Protein AF-A0A8X6IUJ4-F1 (afdb_monomer_lite)

Radius of gyration: 16.13 Å; chains: 1; bounding box: 36×16×49 Å

pLDDT: mean 70.19, std 6.84, range [50.72, 82.38]

Sequence (95 aa):
MEMMDSVPDKAMEAYDSVKDAARGSIDKTMEMMDQTIDKTIVMLDDAMEKIDSVKDHMDGVVPGMSDMIQNAKDKTKDMMDNIQTLIRQKRSELW

Secondary structure (DSSP, 8-state):
-HHHHHHHHHHHHHHHHHHHHHHH-HHHHHHHHHHHHHHHHHHHHHHHHHHHHHHTT-TTTSHHHHHHHHHHHHHHHHHHHHHHHHHHHHHHHT-

Structure (mmCIF, N/CA/C/O backbone):
data_AF-A0A8X6IUJ4-F1
#
_entry.id   AF-A0A8X6IUJ4-F1
#
loop_
_atom_site.group_PDB
_atom_site.id
_atom_site.type_symbol
_atom_site.label_atom_id
_atom_site.label_alt_id
_atom_site.label_comp_id
_atom_site.label_asym_id
_atom_site.label_entity_id
_atom_site.label_seq_id
_atom_site.pdbx_PDB_ins_code
_atom_site.Cartn_x
_atom_site.Cartn_y
_atom_site.Cartn_z
_atom_site.occupancy
_atom_site.B_iso_or_equiv
_atom_site.auth_seq_id
_atom_site.auth_comp_id
_atom_site.auth_asym_id
_atom_site.auth_atom_id
_atom_site.pdbx_PDB_model_num
ATOM 1 N N . MET A 1 1 ? -5.417 -7.349 19.642 1.00 50.72 1 MET A N 1
ATOM 2 C CA . MET A 1 1 ? -4.565 -6.242 19.155 1.00 50.72 1 MET A CA 1
ATOM 3 C C . MET A 1 1 ? -3.438 -6.696 18.223 1.00 50.72 1 MET A C 1
ATOM 5 O O . MET A 1 1 ? -2.891 -5.834 17.565 1.00 50.72 1 MET A O 1
ATOM 9 N N . GLU A 1 2 ? -3.128 -7.993 18.066 1.00 54.31 2 GLU A N 1
ATOM 10 C CA . GLU A 1 2 ? -2.012 -8.438 17.194 1.00 54.31 2 GLU A CA 1
ATOM 11 C C . GLU A 1 2 ? -2.155 -8.104 15.699 1.00 54.31 2 GLU A C 1
ATOM 13 O O . GLU A 1 2 ? -1.151 -7.886 15.031 1.00 54.31 2 GLU A O 1
ATOM 18 N N . MET A 1 3 ? -3.376 -8.039 15.150 1.00 51.53 3 MET A N 1
ATOM 19 C CA . MET A 1 3 ? -3.543 -7.757 13.715 1.00 51.53 3 MET A CA 1
ATOM 20 C C . MET A 1 3 ? -2.993 -6.382 13.328 1.00 51.53 3 MET A C 1
ATOM 22 O O . MET A 1 3 ? -2.347 -6.274 12.294 1.00 51.53 3 MET A O 1
ATOM 26 N N . MET A 1 4 ? -3.193 -5.359 14.161 1.00 55.00 4 MET A N 1
ATOM 27 C CA . MET A 1 4 ? -2.819 -3.983 13.829 1.00 55.00 4 MET A CA 1
ATOM 28 C C . MET A 1 4 ? -1.316 -3.726 13.824 1.00 55.00 4 MET A C 1
ATOM 30 O O . MET A 1 4 ? -0.845 -3.013 12.944 1.00 55.00 4 MET A O 1
ATOM 34 N N . ASP A 1 5 ? -0.567 -4.337 14.743 1.00 58.06 5 ASP A N 1
ATOM 35 C CA . ASP A 1 5 ? 0.897 -4.223 14.747 1.00 58.06 5 ASP A CA 1
ATOM 36 C C . ASP A 1 5 ? 1.528 -4.935 13.544 1.00 58.06 5 ASP A C 1
ATOM 38 O O . ASP A 1 5 ? 2.578 -4.527 13.065 1.00 58.06 5 ASP A O 1
ATOM 42 N N . SER A 1 6 ? 0.864 -5.959 12.998 1.00 64.12 6 SER A N 1
ATOM 43 C CA . SER A 1 6 ? 1.403 -6.740 11.877 1.00 64.12 6 SER A CA 1
ATOM 44 C C . SER A 1 6 ? 1.170 -6.127 10.487 1.00 64.12 6 SER A C 1
ATOM 46 O O . SER A 1 6 ? 1.791 -6.564 9.516 1.00 64.12 6 SER A O 1
ATOM 48 N N . VAL A 1 7 ? 0.273 -5.140 10.357 1.00 63.25 7 VAL A N 1
ATOM 49 C CA . VAL A 1 7 ? -0.031 -4.506 9.058 1.00 63.25 7 VAL A CA 1
ATOM 50 C C . VAL A 1 7 ? 1.150 -3.673 8.534 1.00 63.25 7 VAL A C 1
ATOM 52 O O . VAL A 1 7 ? 1.521 -3.865 7.373 1.00 63.25 7 VAL A O 1
ATOM 55 N N . PRO A 1 8 ? 1.783 -2.792 9.339 1.00 63.38 8 PRO A N 1
ATOM 56 C CA . PRO A 1 8 ? 2.963 -2.044 8.909 1.00 63.38 8 PRO A CA 1
ATOM 57 C C . PRO A 1 8 ? 4.119 -2.946 8.466 1.00 63.38 8 PRO A C 1
ATOM 59 O O . PRO A 1 8 ? 4.752 -2.659 7.451 1.00 63.38 8 PRO A O 1
ATOM 62 N N . ASP A 1 9 ? 4.360 -4.042 9.188 1.00 68.44 9 ASP A N 1
ATOM 63 C CA . ASP A 1 9 ? 5.464 -4.964 8.901 1.00 68.44 9 ASP A CA 1
ATOM 64 C C . ASP A 1 9 ? 5.265 -5.685 7.564 1.00 68.44 9 ASP A C 1
ATOM 66 O O . ASP A 1 9 ? 6.164 -5.707 6.724 1.00 68.44 9 ASP A O 1
ATOM 70 N N . LYS A 1 10 ? 4.053 -6.189 7.298 1.00 66.12 10 LYS A N 1
ATOM 71 C CA . LYS A 1 10 ? 3.741 -6.849 6.018 1.00 66.12 10 LYS A CA 1
ATOM 72 C C . LYS A 1 10 ? 3.811 -5.895 4.830 1.00 66.12 10 LYS A C 1
ATOM 74 O O . LYS A 1 10 ? 4.264 -6.293 3.757 1.00 66.12 10 LYS A O 1
ATOM 79 N N . ALA A 1 11 ? 3.394 -4.643 5.016 1.00 64.12 11 ALA A N 1
ATOM 80 C CA . ALA A 1 11 ? 3.537 -3.617 3.989 1.00 64.12 11 ALA A CA 1
ATOM 81 C C . ALA A 1 11 ? 5.022 -3.324 3.692 1.00 64.12 11 ALA A C 1
ATOM 83 O O . ALA A 1 11 ? 5.393 -3.175 2.526 1.00 64.12 11 ALA A O 1
ATOM 84 N N . MET A 1 12 ? 5.884 -3.298 4.718 1.00 66.88 12 MET A N 1
ATOM 85 C CA . MET A 1 12 ? 7.332 -3.098 4.556 1.00 66.88 12 MET A CA 1
ATOM 86 C C . MET A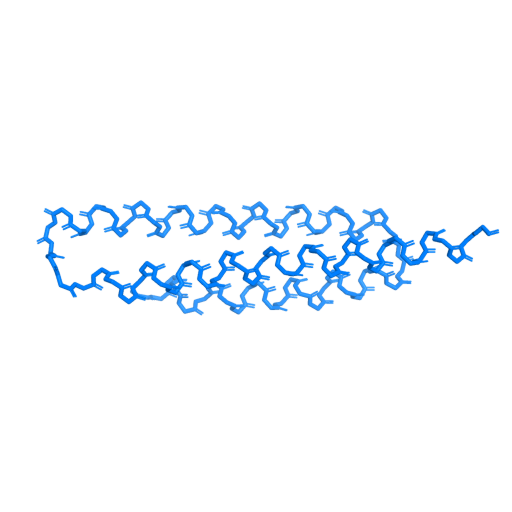 1 12 ? 8.069 -4.296 3.946 1.00 66.88 12 MET A C 1
ATOM 88 O O . MET A 1 12 ? 9.010 -4.086 3.188 1.00 66.88 12 MET A O 1
ATOM 92 N N . GLU A 1 13 ? 7.672 -5.535 4.230 1.00 72.81 13 GLU A N 1
ATOM 93 C CA . GLU A 1 13 ? 8.272 -6.714 3.580 1.00 72.81 13 GLU A CA 1
ATOM 94 C C . GLU A 1 13 ? 7.924 -6.773 2.086 1.00 72.81 13 GLU A C 1
ATOM 96 O O . GLU A 1 13 ? 8.749 -7.118 1.229 1.00 72.81 13 GLU A O 1
ATOM 101 N N . ALA A 1 14 ? 6.687 -6.405 1.761 1.00 66.00 14 ALA A N 1
ATOM 102 C CA . ALA A 1 14 ? 6.210 -6.389 0.393 1.00 66.00 14 ALA A CA 1
ATOM 103 C C . ALA A 1 14 ? 6.827 -5.235 -0.418 1.00 66.00 14 ALA A C 1
ATOM 105 O O . ALA A 1 14 ? 7.334 -5.469 -1.514 1.00 66.00 14 ALA A O 1
ATOM 106 N N . TYR A 1 15 ? 6.881 -4.034 0.170 1.00 68.12 15 TYR A N 1
ATOM 107 C CA . TYR A 1 15 ? 8.074 -3.183 0.195 1.00 68.12 15 TYR A CA 1
ATOM 108 C C . TYR A 1 15 ? 9.274 -3.544 -0.681 1.00 68.12 15 TYR A C 1
ATOM 110 O O . TYR A 1 15 ? 9.377 -3.293 -1.890 1.00 68.12 15 TYR A O 1
ATOM 118 N N . ASP A 1 16 ? 10.213 -4.150 0.036 1.00 73.19 16 ASP A N 1
ATOM 119 C CA . ASP A 1 16 ? 11.506 -4.585 -0.441 1.00 73.19 16 ASP A CA 1
ATOM 120 C C . ASP A 1 16 ? 11.377 -5.638 -1.544 1.00 73.19 16 ASP A C 1
ATOM 122 O O . ASP A 1 16 ? 12.111 -5.571 -2.533 1.00 73.19 16 ASP A O 1
ATOM 126 N N . SER A 1 17 ? 10.388 -6.536 -1.452 1.00 71.19 17 SER A N 1
ATOM 127 C CA . SER A 1 17 ? 10.142 -7.545 -2.492 1.00 71.19 17 SER A CA 1
ATOM 128 C C . SER A 1 17 ? 9.811 -6.915 -3.848 1.00 71.19 17 SER A C 1
ATOM 130 O O . SER A 1 17 ? 10.377 -7.302 -4.875 1.00 71.19 17 SER A O 1
ATOM 132 N N . VAL A 1 18 ? 8.935 -5.906 -3.879 1.00 67.88 18 VAL A N 1
ATOM 133 C CA . VAL A 1 18 ? 8.563 -5.224 -5.127 1.00 67.88 18 VAL A CA 1
ATOM 134 C C . VAL A 1 18 ? 9.713 -4.356 -5.645 1.00 67.88 18 VAL A C 1
ATOM 136 O O . VAL A 1 18 ? 9.961 -4.306 -6.855 1.00 67.88 18 VAL A O 1
ATOM 139 N N . LYS A 1 19 ? 10.471 -3.716 -4.751 1.00 69.19 19 LYS A N 1
ATOM 140 C CA . LYS A 1 19 ? 11.663 -2.941 -5.120 1.00 69.19 19 LYS A CA 1
ATOM 141 C C . LYS A 1 19 ? 12.738 -3.806 -5.784 1.00 69.19 19 LYS A C 1
ATOM 143 O O . LYS A 1 19 ? 13.315 -3.392 -6.794 1.00 69.19 19 LYS A O 1
ATOM 148 N N . ASP A 1 20 ? 12.991 -5.004 -5.268 1.00 73.38 20 ASP A N 1
ATOM 149 C CA . ASP A 1 20 ? 13.928 -5.939 -5.895 1.00 73.38 20 ASP A CA 1
ATOM 150 C C . ASP A 1 20 ? 13.390 -6.486 -7.221 1.00 73.38 20 ASP A C 1
ATOM 152 O O . ASP A 1 20 ? 14.140 -6.605 -8.195 1.00 73.38 20 ASP A O 1
ATOM 156 N N . ALA A 1 21 ? 12.079 -6.696 -7.329 1.00 68.75 21 ALA A N 1
ATOM 157 C CA . ALA A 1 21 ? 11.442 -7.062 -8.590 1.00 68.75 21 ALA A CA 1
ATOM 158 C C . ALA A 1 21 ? 11.593 -5.991 -9.677 1.00 68.75 21 ALA A C 1
ATOM 160 O O . ALA A 1 21 ? 11.874 -6.327 -10.830 1.00 68.75 21 ALA A O 1
ATOM 161 N N . ALA A 1 22 ? 11.472 -4.708 -9.306 1.00 65.94 22 ALA A N 1
ATOM 162 C CA . ALA A 1 22 ? 11.630 -3.558 -10.209 1.00 65.94 22 ALA A CA 1
ATOM 163 C C . ALA A 1 22 ? 13.014 -3.499 -10.861 1.00 65.94 22 ALA A C 1
ATOM 165 O O . ALA A 1 22 ? 13.184 -2.949 -11.955 1.00 65.94 22 ALA A O 1
ATOM 166 N N . ARG A 1 23 ? 14.022 -4.114 -10.235 1.00 67.88 23 ARG A N 1
ATOM 167 C CA . ARG A 1 23 ? 15.350 -4.254 -10.838 1.00 67.88 23 ARG A CA 1
ATOM 168 C C . ARG A 1 23 ? 15.364 -5.282 -11.969 1.00 67.88 23 ARG A C 1
ATOM 170 O O . ARG A 1 23 ? 16.079 -5.050 -12.943 1.00 67.88 23 ARG A O 1
ATOM 177 N N . GLY A 1 24 ? 14.571 -6.349 -11.870 1.00 69.50 24 GLY A N 1
ATOM 178 C CA . GLY A 1 24 ? 14.568 -7.476 -12.807 1.00 69.50 24 GLY A CA 1
ATOM 179 C C . GLY A 1 24 ? 13.543 -7.389 -13.944 1.00 69.50 24 GLY A C 1
ATOM 180 O O . GLY A 1 24 ? 13.910 -7.590 -15.098 1.00 69.50 24 GLY A O 1
ATOM 181 N N . SER A 1 25 ? 12.266 -7.121 -13.650 1.00 75.62 25 SER A N 1
ATOM 182 C CA . SER A 1 25 ? 11.187 -7.129 -14.653 1.00 75.62 25 SER A CA 1
ATOM 183 C C . SER A 1 25 ? 10.002 -6.276 -14.205 1.00 75.62 25 SER A C 1
ATOM 185 O O . SER A 1 25 ? 9.413 -6.543 -13.162 1.00 75.62 25 SER A O 1
ATOM 187 N N . ILE A 1 26 ? 9.631 -5.291 -15.032 1.00 73.75 26 ILE A N 1
ATOM 188 C CA . ILE A 1 26 ? 8.501 -4.380 -14.785 1.00 73.75 26 ILE A CA 1
ATOM 189 C C . ILE A 1 26 ? 7.185 -5.153 -14.604 1.00 73.75 26 ILE A C 1
ATOM 191 O O . ILE A 1 26 ? 6.420 -4.833 -13.699 1.00 73.75 26 ILE A O 1
ATOM 195 N N . ASP A 1 27 ? 6.939 -6.187 -15.412 1.00 74.81 27 ASP A N 1
ATOM 196 C CA . ASP A 1 27 ? 5.683 -6.946 -15.356 1.00 74.81 27 ASP A CA 1
ATOM 197 C C . ASP A 1 27 ? 5.539 -7.697 -14.023 1.00 74.81 27 ASP A C 1
ATOM 199 O O . ASP A 1 27 ? 4.493 -7.632 -13.380 1.00 74.81 27 ASP A O 1
ATOM 203 N N . LYS A 1 28 ? 6.624 -8.318 -13.535 1.00 74.38 28 LYS A N 1
ATOM 204 C CA . LYS A 1 28 ? 6.647 -8.950 -12.202 1.00 74.38 28 LYS A CA 1
ATOM 205 C C . LYS A 1 28 ? 6.476 -7.944 -11.068 1.00 74.38 28 LYS A C 1
ATOM 207 O O . LYS A 1 28 ? 5.893 -8.280 -10.041 1.00 74.38 28 LYS A O 1
ATOM 212 N N . THR A 1 29 ? 7.005 -6.733 -11.227 1.00 73.12 29 THR A N 1
ATOM 213 C CA . THR A 1 29 ? 6.818 -5.649 -10.256 1.00 73.12 29 THR A CA 1
ATOM 214 C C . THR A 1 29 ? 5.354 -5.269 -10.138 1.00 73.12 29 THR A C 1
ATOM 216 O O . THR A 1 29 ? 4.863 -5.170 -9.019 1.00 73.12 29 THR A O 1
ATOM 219 N N . MET A 1 30 ? 4.662 -5.093 -11.268 1.00 72.38 30 MET A N 1
ATOM 220 C CA . MET A 1 30 ? 3.236 -4.756 -11.279 1.00 72.38 30 MET A CA 1
ATOM 221 C C . MET A 1 30 ? 2.389 -5.871 -10.660 1.00 72.38 30 MET A C 1
ATOM 223 O O . MET A 1 30 ? 1.534 -5.598 -9.827 1.00 72.38 30 MET A O 1
ATOM 227 N N . GLU A 1 31 ? 2.680 -7.130 -10.986 1.00 78.38 31 GLU A N 1
ATOM 228 C CA . GLU A 1 31 ? 1.923 -8.269 -10.458 1.00 78.38 31 GLU A CA 1
ATOM 229 C C . GLU A 1 31 ? 2.089 -8.435 -8.935 1.00 78.38 31 GLU A C 1
ATOM 231 O O . GLU A 1 31 ? 1.109 -8.612 -8.211 1.00 78.38 31 GLU A O 1
ATOM 236 N N . MET A 1 32 ? 3.318 -8.331 -8.413 1.00 72.19 32 MET A N 1
ATOM 237 C CA . MET A 1 32 ? 3.549 -8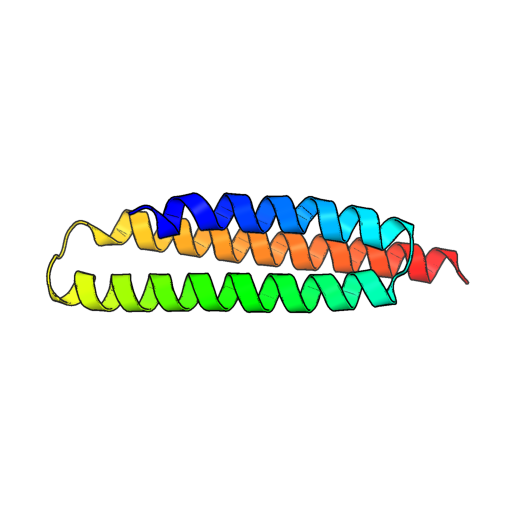.415 -6.962 1.00 72.19 32 MET A CA 1
ATOM 238 C C . MET A 1 32 ? 3.001 -7.206 -6.208 1.00 72.19 32 MET A C 1
ATOM 240 O O . MET A 1 32 ? 2.581 -7.331 -5.057 1.00 72.19 32 MET A O 1
ATOM 244 N N . MET A 1 33 ? 2.998 -6.046 -6.853 1.00 72.38 33 MET A N 1
ATOM 245 C CA . MET A 1 33 ? 2.409 -4.833 -6.318 1.00 72.38 33 MET A CA 1
ATOM 246 C C . MET A 1 33 ? 0.894 -4.964 -6.149 1.00 72.38 33 MET A C 1
ATOM 248 O O . MET A 1 33 ? 0.408 -4.745 -5.041 1.00 72.38 33 MET A O 1
ATOM 252 N N . ASP A 1 34 ? 0.173 -5.385 -7.190 1.00 74.31 34 ASP A N 1
ATOM 253 C CA . ASP A 1 34 ? -1.279 -5.590 -7.113 1.00 74.31 34 ASP A CA 1
ATOM 254 C C . ASP A 1 34 ? -1.626 -6.603 -6.011 1.00 74.31 34 ASP A C 1
ATOM 256 O O . ASP A 1 34 ? -2.450 -6.326 -5.141 1.00 74.31 34 ASP A O 1
ATOM 260 N N . GLN A 1 35 ? -0.899 -7.725 -5.939 1.00 75.31 35 GLN A N 1
ATOM 261 C CA . GLN A 1 35 ? -1.104 -8.727 -4.884 1.00 75.31 35 GLN A CA 1
ATOM 262 C C . GLN A 1 35 ? -0.840 -8.196 -3.468 1.00 75.31 35 GLN A C 1
ATOM 264 O O . GLN A 1 35 ? -1.480 -8.632 -2.506 1.00 75.31 35 GLN A O 1
ATOM 269 N N . THR A 1 36 ? 0.136 -7.305 -3.318 1.00 72.06 36 THR A N 1
ATOM 270 C CA . THR A 1 36 ? 0.483 -6.691 -2.030 1.00 72.06 36 THR A CA 1
ATOM 271 C C . THR A 1 36 ? -0.600 -5.728 -1.580 1.00 72.06 36 THR A C 1
ATOM 273 O O . THR A 1 36 ? -1.010 -5.748 -0.416 1.00 72.06 36 THR A O 1
ATOM 276 N N . ILE A 1 37 ? -1.057 -4.891 -2.506 1.00 72.44 37 ILE A N 1
ATOM 277 C CA . ILE A 1 37 ? -2.070 -3.876 -2.248 1.00 72.44 37 ILE A CA 1
ATOM 278 C C . ILE A 1 37 ? -3.385 -4.547 -1.898 1.00 72.44 37 ILE A C 1
ATOM 280 O O . ILE A 1 37 ? -3.947 -4.218 -0.858 1.00 72.44 37 ILE A O 1
ATOM 284 N N . ASP A 1 38 ? -3.810 -5.546 -2.671 1.00 75.56 38 ASP A N 1
ATOM 285 C CA . ASP A 1 38 ? -5.043 -6.282 -2.393 1.00 75.56 38 ASP A CA 1
ATOM 2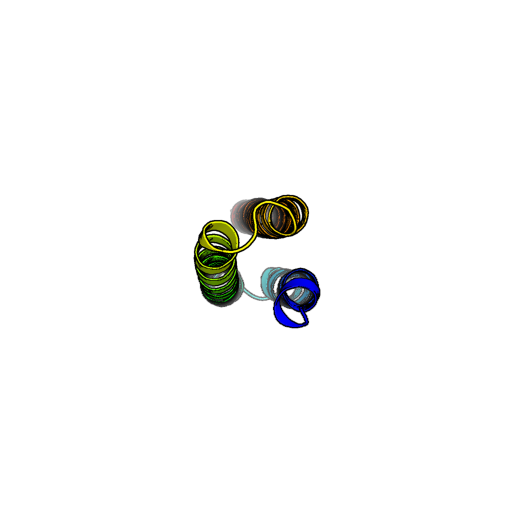86 C C . ASP A 1 38 ? -5.018 -6.903 -0.993 1.00 75.56 38 ASP A C 1
ATOM 288 O O . ASP A 1 38 ? -5.948 -6.721 -0.210 1.00 75.56 38 ASP A O 1
ATOM 292 N N . LYS A 1 39 ? -3.921 -7.573 -0.615 1.00 73.19 39 LYS A N 1
ATOM 293 C CA . LYS A 1 39 ? -3.796 -8.170 0.726 1.00 73.19 39 LYS A CA 1
ATOM 294 C C . LYS A 1 39 ? -3.804 -7.126 1.838 1.00 73.19 39 LYS A C 1
ATOM 296 O O . LYS A 1 39 ? -4.393 -7.367 2.891 1.00 73.19 39 LYS A O 1
ATOM 301 N N . THR A 1 40 ? -3.139 -5.996 1.622 1.00 70.75 40 THR A N 1
ATOM 302 C CA . THR A 1 40 ? -3.030 -4.939 2.633 1.00 70.75 40 THR A CA 1
ATOM 303 C C . THR A 1 40 ? -4.356 -4.206 2.802 1.00 70.75 40 THR A C 1
ATOM 305 O O . THR A 1 40 ? -4.782 -3.991 3.932 1.00 70.75 40 THR A O 1
ATOM 308 N N . ILE A 1 41 ? -5.051 -3.895 1.702 1.00 72.00 41 ILE A N 1
ATOM 309 C CA . ILE A 1 41 ? -6.387 -3.288 1.723 1.00 72.00 41 ILE A CA 1
ATOM 310 C C . ILE A 1 41 ? -7.380 -4.216 2.418 1.00 72.00 41 ILE A C 1
ATOM 312 O O . ILE A 1 41 ? -8.061 -3.765 3.329 1.00 72.00 41 ILE A O 1
ATOM 316 N N . VAL A 1 42 ? -7.399 -5.509 2.080 1.00 77.25 42 VAL A N 1
ATOM 317 C CA . VAL A 1 42 ? -8.293 -6.476 2.740 1.00 77.25 42 VAL A CA 1
ATOM 318 C C . VAL A 1 42 ? -8.032 -6.539 4.247 1.00 77.25 42 VAL A C 1
ATOM 320 O O . VAL A 1 42 ? -8.975 -6.523 5.030 1.00 77.25 42 VAL A O 1
ATOM 323 N N . MET A 1 43 ? -6.767 -6.553 4.684 1.00 70.69 43 MET A N 1
ATOM 324 C CA . MET A 1 43 ? -6.444 -6.532 6.119 1.00 70.69 43 MET A CA 1
ATOM 325 C C . MET A 1 43 ? -6.857 -5.226 6.809 1.00 70.69 43 MET A C 1
ATOM 327 O O . MET A 1 43 ? -7.255 -5.258 7.973 1.00 70.69 43 MET A O 1
ATOM 331 N N . LEU A 1 44 ? -6.740 -4.088 6.120 1.00 72.94 44 LEU A N 1
ATOM 332 C CA . LEU A 1 44 ? -7.162 -2.787 6.640 1.00 72.94 44 LEU A CA 1
ATOM 333 C C . LEU A 1 44 ? -8.685 -2.692 6.745 1.00 72.94 44 LEU A C 1
ATOM 335 O O . LEU A 1 44 ? -9.176 -2.218 7.766 1.00 72.94 44 LEU A O 1
ATOM 339 N N . ASP A 1 45 ? -9.416 -3.173 5.742 1.00 76.25 45 ASP A N 1
ATOM 340 C CA . ASP A 1 45 ? -10.880 -3.189 5.734 1.00 76.25 45 ASP A CA 1
ATOM 341 C C . ASP A 1 45 ? -11.423 -4.106 6.844 1.00 76.25 45 ASP A C 1
ATOM 343 O O . ASP A 1 45 ? -12.252 -3.666 7.641 1.00 76.25 45 ASP A O 1
ATOM 347 N N . ASP A 1 46 ? -10.861 -5.311 7.007 1.00 76.12 46 ASP A N 1
ATOM 348 C CA . ASP A 1 46 ? -11.178 -6.217 8.126 1.00 76.12 46 ASP A CA 1
ATOM 349 C C . ASP A 1 46 ? -10.909 -5.566 9.496 1.00 76.12 46 ASP A C 1
ATOM 351 O O . ASP A 1 46 ? -11.628 -5.790 10.478 1.00 76.12 46 ASP A O 1
ATOM 355 N N . ALA A 1 47 ? -9.829 -4.787 9.598 1.00 72.25 47 ALA A N 1
ATOM 356 C CA . ALA A 1 47 ? -9.480 -4.087 10.826 1.00 72.25 47 ALA A CA 1
ATOM 357 C C . ALA A 1 47 ? -10.435 -2.912 11.100 1.00 72.25 47 ALA A C 1
ATOM 359 O O . ALA A 1 47 ? -10.817 -2.718 12.256 1.00 72.25 47 ALA A O 1
ATOM 360 N N . MET A 1 48 ? -10.863 -2.176 10.068 1.00 72.38 48 MET A N 1
ATOM 361 C CA . MET A 1 48 ? -11.866 -1.111 10.188 1.00 72.38 48 MET A CA 1
ATOM 362 C C . MET A 1 48 ? -13.237 -1.658 10.581 1.00 72.38 48 MET A C 1
ATOM 364 O O . MET A 1 48 ? -13.836 -1.115 11.502 1.00 72.38 48 MET A O 1
ATOM 368 N N . GLU A 1 49 ? -13.706 -2.755 9.978 1.00 75.94 49 GLU A N 1
ATOM 369 C CA . GLU A 1 49 ? -14.985 -3.376 10.363 1.00 75.94 49 GLU A CA 1
ATOM 370 C C . GLU A 1 49 ? -14.995 -3.785 11.841 1.00 75.94 49 GLU A C 1
ATOM 372 O O . GLU A 1 49 ? -15.964 -3.544 12.566 1.00 75.94 49 GLU A O 1
ATOM 377 N N . LYS A 1 50 ? -13.889 -4.364 12.325 1.00 71.38 50 LYS A N 1
ATOM 378 C CA . LYS A 1 50 ? -13.747 -4.712 13.745 1.00 71.38 50 LYS A CA 1
ATOM 379 C C . LYS A 1 50 ? -13.737 -3.479 14.639 1.00 71.38 50 LYS A C 1
ATOM 381 O O . LYS A 1 50 ? -14.275 -3.541 15.741 1.00 71.38 50 LYS A O 1
ATOM 386 N N . ILE A 1 51 ? -13.133 -2.379 14.195 1.00 70.56 51 ILE A N 1
ATOM 387 C CA . ILE A 1 51 ? -13.156 -1.113 14.933 1.00 70.56 51 ILE A CA 1
ATOM 388 C C . ILE A 1 51 ? -14.561 -0.540 14.981 1.00 70.56 51 ILE A C 1
ATOM 390 O O . ILE A 1 51 ? -15.001 -0.191 16.071 1.00 70.56 51 ILE A O 1
ATOM 394 N N . ASP A 1 52 ? -15.263 -0.460 13.853 1.00 69.50 52 ASP A N 1
ATOM 395 C CA . ASP A 1 52 ? -16.621 0.083 13.802 1.00 69.50 52 ASP A CA 1
ATOM 396 C C . ASP A 1 52 ? -17.566 -0.746 14.682 1.00 69.50 52 ASP A C 1
ATOM 398 O O . ASP A 1 52 ? -18.301 -0.186 15.495 1.00 69.50 52 ASP A O 1
ATOM 402 N N . SER A 1 53 ? -17.442 -2.079 14.657 1.00 70.44 53 SER A N 1
ATOM 403 C CA . SER A 1 53 ? -18.199 -2.957 15.557 1.00 70.44 53 SER A CA 1
ATOM 404 C C . SER A 1 53 ? -17.870 -2.747 17.043 1.00 70.44 53 SER A C 1
ATOM 406 O O . SER A 1 53 ? -18.735 -2.966 17.891 1.00 70.44 53 SER A O 1
ATOM 408 N N . VAL A 1 54 ? -16.636 -2.362 17.387 1.00 66.06 54 VAL A N 1
ATOM 409 C CA . VAL A 1 54 ? -16.224 -2.084 18.777 1.00 66.06 54 VAL A CA 1
ATOM 410 C C . VAL A 1 54 ? -16.592 -0.660 19.195 1.00 66.06 54 VAL A C 1
ATOM 412 O O . VAL A 1 54 ? -16.918 -0.435 20.360 1.00 66.06 54 VAL A O 1
ATOM 415 N N . LYS A 1 55 ? -16.587 0.295 18.263 1.00 65.25 55 LYS A N 1
ATOM 416 C CA . LYS A 1 55 ? -16.975 1.693 18.473 1.00 65.25 55 LYS A CA 1
ATOM 417 C C . LYS A 1 55 ? -18.417 1.819 18.930 1.00 65.25 55 LYS A C 1
ATOM 419 O O . LYS A 1 55 ? -18.677 2.560 19.871 1.00 65.25 55 LYS A O 1
ATOM 424 N N . ASP A 1 56 ? -19.306 1.009 18.365 1.00 65.62 56 ASP A N 1
ATOM 425 C CA . ASP A 1 56 ? -20.705 0.924 18.797 1.00 65.62 56 ASP A CA 1
ATOM 426 C C . ASP A 1 56 ? -20.874 0.378 20.233 1.00 65.62 56 ASP A C 1
ATOM 428 O O . ASP A 1 56 ? -21.969 0.427 20.800 1.00 65.62 56 ASP A O 1
ATOM 432 N N . HIS A 1 57 ? -19.811 -0.146 20.858 1.00 60.69 57 HIS A N 1
ATOM 433 C CA . HIS A 1 57 ? -19.837 -0.710 22.214 1.00 60.69 57 HIS A CA 1
ATOM 434 C C . HIS A 1 57 ? -18.884 -0.041 23.217 1.00 60.69 57 HIS A C 1
ATO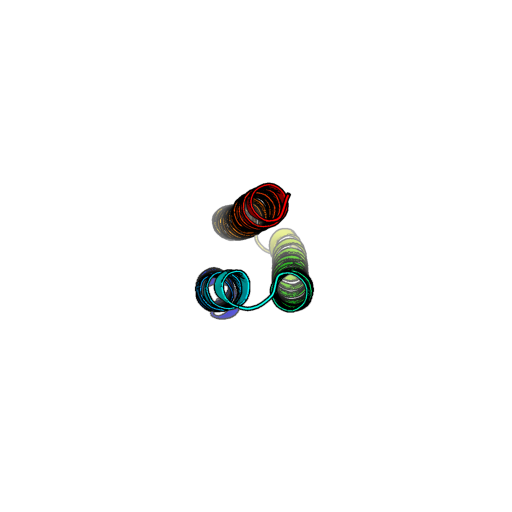M 436 O O . HIS A 1 57 ? -19.079 -0.202 24.423 1.00 60.69 57 HIS A O 1
ATOM 442 N N . MET A 1 58 ? -17.871 0.707 22.771 1.00 56.06 58 MET A N 1
ATOM 443 C CA . MET A 1 58 ? -16.866 1.336 23.636 1.00 56.06 58 MET A CA 1
ATOM 444 C C . MET A 1 58 ? -16.371 2.669 23.048 1.00 56.06 58 MET A C 1
ATOM 446 O O . MET A 1 58 ? -15.460 2.698 22.223 1.00 56.06 58 MET A O 1
ATOM 450 N N . ASP A 1 59 ? -16.896 3.784 23.561 1.00 57.34 59 ASP A N 1
ATOM 451 C CA . ASP A 1 59 ? -16.637 5.169 23.107 1.00 57.34 59 ASP A CA 1
ATOM 452 C C . ASP A 1 59 ? -15.173 5.676 23.232 1.00 57.34 59 ASP A C 1
ATOM 454 O O . ASP A 1 59 ? -14.885 6.822 22.896 1.00 57.34 59 ASP A O 1
ATOM 458 N N . GLY A 1 60 ? -14.215 4.874 23.723 1.00 55.69 60 GLY A N 1
ATOM 459 C CA . GLY A 1 60 ? -12.888 5.376 24.137 1.00 55.69 60 GLY A CA 1
ATOM 460 C C . GLY A 1 60 ? -11.644 4.703 23.545 1.00 55.69 60 GLY A C 1
ATOM 461 O O . GLY A 1 60 ? -10.570 5.296 23.583 1.00 55.69 60 GLY A O 1
ATOM 462 N N . VAL A 1 61 ? -11.743 3.483 23.006 1.00 58.16 61 VAL A N 1
ATOM 463 C CA . VAL A 1 61 ? -10.558 2.691 22.580 1.00 58.16 61 VAL A CA 1
ATOM 464 C C . VAL A 1 61 ? -10.217 2.901 21.095 1.00 58.16 61 VAL A C 1
ATOM 466 O O . VAL A 1 61 ? -9.102 2.656 20.644 1.00 58.16 61 VAL A O 1
ATOM 469 N N . VAL A 1 62 ? -11.182 3.409 20.337 1.00 61.03 62 VAL A N 1
ATOM 470 C CA . VAL A 1 62 ? -11.199 3.470 18.871 1.00 61.03 62 VAL A CA 1
ATOM 471 C C . VAL A 1 62 ? -10.264 4.504 18.219 1.00 61.03 62 VAL A C 1
ATOM 473 O O . VAL A 1 62 ? -9.697 4.169 17.178 1.00 61.03 62 VAL A O 1
ATOM 476 N N . PRO A 1 63 ? -10.050 5.723 18.760 1.00 63.97 63 PRO A N 1
ATOM 477 C CA . PRO A 1 63 ? -9.350 6.778 18.016 1.00 63.97 63 PRO A CA 1
ATOM 478 C C . PRO A 1 63 ? -7.932 6.383 17.583 1.00 63.97 63 PRO A C 1
ATOM 480 O O . PRO A 1 63 ? -7.585 6.505 16.413 1.00 63.97 63 PRO A O 1
ATOM 483 N N . GLY A 1 64 ? -7.150 5.799 18.499 1.00 64.50 64 GLY A N 1
ATOM 484 C CA . GLY A 1 64 ? -5.784 5.365 18.200 1.00 64.50 64 GLY A CA 1
ATOM 485 C C . GLY A 1 64 ? -5.717 4.210 17.198 1.00 64.50 64 GLY A C 1
ATOM 486 O O . GLY A 1 64 ? -4.723 4.075 16.489 1.00 64.50 64 GLY A O 1
ATOM 487 N N . MET A 1 65 ? -6.776 3.397 17.102 1.00 66.75 6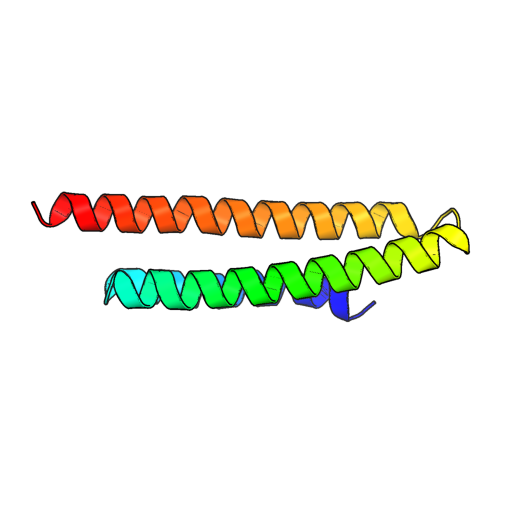5 MET A N 1
ATOM 488 C CA . MET A 1 65 ? -6.828 2.330 16.108 1.00 66.75 65 MET A CA 1
ATOM 489 C C . MET A 1 65 ? -7.145 2.863 14.708 1.00 66.75 65 MET A C 1
ATOM 491 O O . MET A 1 65 ? -6.498 2.463 13.740 1.00 66.75 65 MET A O 1
ATOM 495 N N . SER A 1 66 ? -8.096 3.793 14.599 1.00 70.94 66 SER A N 1
ATOM 496 C CA . SER A 1 66 ? -8.434 4.407 13.311 1.00 70.94 66 SER A CA 1
ATOM 497 C C . SER A 1 66 ? -7.225 5.129 12.711 1.00 70.94 66 SER A C 1
ATOM 499 O O . SER A 1 66 ? -6.916 4.924 11.540 1.00 70.94 66 SER A O 1
ATOM 501 N N . ASP A 1 67 ? -6.481 5.886 13.523 1.00 75.00 67 ASP A N 1
ATOM 502 C CA . ASP A 1 67 ? -5.291 6.617 13.068 1.00 75.00 67 ASP A CA 1
ATOM 503 C C . ASP A 1 67 ? -4.186 5.682 12.553 1.00 75.00 67 ASP A C 1
ATOM 505 O O . ASP A 1 67 ? -3.531 5.964 11.547 1.00 75.00 67 ASP A O 1
ATOM 509 N N . MET A 1 68 ? -3.980 4.538 13.210 1.00 67.75 68 MET A N 1
ATOM 510 C CA . MET A 1 68 ? -2.956 3.569 12.812 1.00 67.75 68 MET A CA 1
ATOM 511 C C . MET A 1 68 ? -3.308 2.886 11.482 1.00 67.75 68 MET A C 1
ATOM 513 O O . MET A 1 68 ? -2.426 2.687 10.644 1.00 67.75 68 MET A O 1
ATOM 517 N N . ILE A 1 69 ? -4.593 2.582 11.262 1.00 70.25 69 ILE A N 1
ATOM 518 C CA . ILE A 1 69 ? -5.100 2.071 9.979 1.00 70.25 69 ILE A CA 1
ATOM 519 C C . ILE A 1 69 ? -4.950 3.125 8.887 1.00 70.25 69 ILE A C 1
ATOM 521 O O . ILE A 1 69 ? -4.445 2.807 7.809 1.00 70.25 69 ILE A O 1
ATOM 525 N N . GLN A 1 70 ? -5.346 4.373 9.157 1.00 74.88 70 GLN A N 1
ATOM 526 C CA . GLN A 1 70 ? -5.192 5.476 8.208 1.00 74.88 70 GLN A CA 1
ATOM 527 C C . GLN A 1 70 ? -3.727 5.603 7.773 1.00 74.88 70 GLN A C 1
ATOM 529 O O . GLN A 1 70 ? -3.426 5.590 6.582 1.00 74.88 70 GLN A O 1
ATOM 534 N N . ASN A 1 71 ? -2.809 5.603 8.741 1.00 76.00 71 ASN A N 1
ATOM 535 C CA . ASN A 1 71 ? -1.372 5.691 8.497 1.00 76.00 71 ASN A CA 1
ATOM 536 C C . ASN A 1 71 ? -0.842 4.501 7.676 1.00 76.00 71 ASN A C 1
ATOM 538 O O . ASN A 1 71 ? -0.009 4.670 6.789 1.00 76.00 71 ASN A O 1
ATOM 542 N N . ALA A 1 72 ? -1.324 3.285 7.935 1.00 69.94 72 ALA A N 1
ATOM 543 C CA . ALA A 1 72 ? -0.951 2.113 7.146 1.00 69.94 72 ALA A CA 1
ATOM 544 C C . ALA A 1 72 ? -1.475 2.193 5.699 1.00 69.94 72 ALA A C 1
ATOM 546 O O . ALA A 1 72 ? -0.758 1.835 4.757 1.00 69.94 72 ALA A O 1
ATOM 547 N N . LYS A 1 73 ? -2.690 2.718 5.503 1.00 74.38 73 LYS A N 1
ATOM 548 C CA . LYS A 1 73 ? -3.264 2.969 4.175 1.00 74.38 73 LYS A CA 1
ATOM 549 C C . LYS A 1 73 ? -2.458 4.014 3.406 1.00 74.38 73 LYS A C 1
ATOM 551 O O . LYS A 1 73 ? -2.116 3.781 2.246 1.00 74.38 73 LYS A O 1
ATOM 556 N N . ASP A 1 74 ? -2.098 5.111 4.065 1.00 80.31 74 ASP A N 1
ATOM 557 C CA . ASP A 1 74 ? -1.285 6.178 3.478 1.00 80.31 74 ASP A CA 1
ATOM 558 C C . ASP A 1 74 ? 0.104 5.660 3.085 1.00 80.31 74 ASP A C 1
ATOM 560 O O . ASP A 1 74 ? 0.525 5.846 1.946 1.00 80.31 74 ASP A O 1
ATOM 564 N N . LYS A 1 75 ? 0.769 4.884 3.952 1.00 74.00 75 LYS A N 1
ATOM 565 C CA . LYS A 1 75 ? 2.051 4.237 3.618 1.00 74.00 75 LYS A CA 1
ATOM 566 C C . LYS A 1 75 ? 1.949 3.290 2.425 1.00 74.00 75 LYS A C 1
ATOM 568 O O . LYS A 1 75 ? 2.847 3.265 1.587 1.00 74.00 75 LYS A O 1
ATOM 573 N N . THR A 1 76 ? 0.866 2.520 2.336 1.00 71.06 76 THR A N 1
ATOM 574 C CA . THR A 1 76 ? 0.618 1.613 1.201 1.00 71.06 76 THR A CA 1
ATOM 575 C C . THR A 1 76 ? 0.429 2.398 -0.097 1.00 71.06 76 THR A C 1
ATOM 577 O O . THR A 1 76 ? 0.907 1.994 -1.157 1.00 71.06 76 THR A O 1
ATOM 580 N N . LYS A 1 77 ? -0.223 3.560 -0.027 1.00 76.50 77 LYS A N 1
ATOM 581 C CA . LYS A 1 77 ? -0.392 4.449 -1.176 1.00 76.50 77 LYS A CA 1
ATOM 582 C C . LYS A 1 77 ? 0.921 5.120 -1.592 1.00 76.50 77 LYS A C 1
ATOM 584 O O . LYS A 1 77 ? 1.248 5.116 -2.774 1.00 76.50 77 LYS A O 1
ATOM 589 N N . ASP A 1 78 ? 1.714 5.608 -0.644 1.00 79.94 78 ASP A N 1
ATOM 590 C CA . ASP A 1 78 ? 3.041 6.172 -0.930 1.00 79.94 78 ASP A CA 1
ATOM 591 C C . ASP A 1 78 ? 3.977 5.127 -1.555 1.00 79.94 78 ASP A C 1
ATOM 593 O O . ASP A 1 78 ? 4.757 5.416 -2.467 1.00 79.94 78 ASP A O 1
ATOM 597 N N . MET A 1 79 ? 3.881 3.881 -1.089 1.00 72.25 79 MET A N 1
ATOM 598 C CA . MET A 1 79 ? 4.567 2.740 -1.683 1.00 72.25 79 MET A CA 1
ATOM 599 C C . MET A 1 79 ? 4.161 2.560 -3.156 1.00 72.25 79 MET A C 1
ATOM 601 O O . MET A 1 79 ? 5.030 2.396 -4.021 1.00 72.25 79 MET A O 1
ATOM 605 N N . MET A 1 80 ? 2.855 2.647 -3.439 1.00 74.06 80 MET A N 1
ATOM 606 C CA . MET A 1 80 ? 2.296 2.558 -4.789 1.00 74.06 80 MET A CA 1
ATOM 607 C C . MET A 1 80 ? 2.875 3.622 -5.719 1.00 74.06 80 MET A C 1
ATOM 609 O O . MET A 1 80 ? 3.393 3.310 -6.797 1.00 74.06 80 MET A O 1
ATOM 613 N N . ASP A 1 81 ? 2.861 4.871 -5.269 1.00 81.19 81 ASP A N 1
ATOM 614 C CA . ASP A 1 81 ? 3.337 6.003 -6.059 1.00 81.19 81 ASP A CA 1
ATOM 615 C C . ASP A 1 81 ? 4.852 5.926 -6.323 1.00 81.19 81 ASP A C 1
ATOM 617 O O . ASP A 1 81 ? 5.310 6.181 -7.447 1.00 81.19 81 ASP A O 1
ATOM 621 N N . ASN A 1 82 ? 5.641 5.491 -5.334 1.00 78.75 82 ASN A N 1
ATOM 622 C CA . ASN A 1 82 ? 7.088 5.315 -5.484 1.00 78.75 82 ASN A CA 1
ATOM 623 C C . ASN A 1 82 ? 7.444 4.247 -6.524 1.00 78.75 82 ASN A C 1
ATOM 625 O O . ASN A 1 82 ? 8.288 4.474 -7.394 1.00 78.75 82 ASN A O 1
ATOM 629 N N . ILE A 1 83 ? 6.796 3.087 -6.478 1.00 72.06 83 ILE A N 1
ATOM 630 C CA . ILE A 1 83 ? 7.076 2.006 -7.430 1.00 72.06 83 ILE A CA 1
ATOM 631 C C . ILE A 1 83 ? 6.544 2.343 -8.824 1.00 72.06 83 ILE A C 1
ATOM 633 O O . ILE A 1 83 ? 7.248 2.092 -9.804 1.00 72.06 83 ILE A O 1
ATOM 637 N N . GLN A 1 84 ? 5.371 2.977 -8.949 1.00 76.81 84 GLN A N 1
ATOM 638 C CA . GLN A 1 84 ? 4.924 3.494 -10.248 1.00 76.81 84 GLN A CA 1
ATOM 639 C C . GLN A 1 84 ? 5.943 4.468 -10.843 1.00 76.81 84 GLN A C 1
ATOM 641 O O . GLN A 1 84 ? 6.195 4.445 -12.049 1.00 76.81 84 GLN A O 1
ATOM 646 N N . THR A 1 85 ? 6.548 5.310 -10.006 1.00 82.38 85 THR A N 1
ATOM 647 C CA . THR A 1 85 ? 7.607 6.231 -10.429 1.00 82.38 85 THR A CA 1
ATOM 648 C C . THR A 1 85 ? 8.850 5.475 -10.895 1.00 82.38 85 THR A C 1
ATOM 650 O O . THR A 1 85 ? 9.358 5.773 -11.976 1.00 82.38 85 THR A O 1
ATOM 653 N N . LEU A 1 86 ? 9.293 4.450 -10.159 1.00 76.38 86 LEU A N 1
ATOM 654 C CA . LEU A 1 86 ? 10.417 3.592 -10.560 1.00 76.38 86 LEU A CA 1
ATOM 655 C C . LEU A 1 86 ? 10.154 2.873 -11.889 1.00 76.38 86 LEU A C 1
ATOM 657 O O . LEU A 1 86 ? 11.024 2.844 -12.758 1.00 76.38 86 LEU A O 1
ATOM 661 N N . ILE A 1 87 ? 8.948 2.333 -12.079 1.00 75.06 87 ILE A N 1
ATOM 662 C CA . ILE A 1 87 ? 8.536 1.689 -13.332 1.00 75.06 87 ILE A CA 1
ATOM 663 C C . ILE A 1 87 ? 8.543 2.699 -14.480 1.00 75.06 87 ILE A C 1
ATOM 665 O O . ILE A 1 87 ? 9.054 2.393 -15.558 1.00 75.06 87 ILE A O 1
ATOM 669 N N . ARG A 1 88 ? 8.003 3.907 -14.267 1.00 80.06 88 ARG A N 1
ATOM 670 C CA . ARG A 1 88 ? 8.025 4.980 -15.273 1.00 80.06 88 ARG A CA 1
ATOM 671 C C . ARG A 1 88 ? 9.456 5.368 -15.640 1.00 80.06 88 ARG A C 1
ATOM 673 O O . ARG A 1 88 ? 9.738 5.480 -16.826 1.00 80.06 88 ARG A O 1
ATOM 680 N N . GLN A 1 89 ? 10.351 5.517 -14.663 1.00 79.81 89 GLN A N 1
ATOM 681 C CA . GLN A 1 89 ? 11.768 5.806 -14.912 1.00 79.81 89 GLN A CA 1
ATOM 682 C C . GLN A 1 89 ? 12.435 4.697 -15.728 1.00 79.81 89 GLN A C 1
ATOM 684 O O . GLN A 1 89 ? 12.963 4.972 -16.801 1.00 79.81 89 GLN A O 1
ATOM 689 N N . LYS A 1 90 ? 12.322 3.438 -15.285 1.00 74.25 90 LYS A N 1
ATOM 690 C CA . LYS A 1 90 ? 12.850 2.273 -16.013 1.00 74.25 90 LYS A CA 1
ATOM 691 C C . LYS A 1 90 ? 12.292 2.167 -17.428 1.00 74.25 90 LYS A C 1
ATOM 693 O O . LYS A 1 90 ? 13.025 1.828 -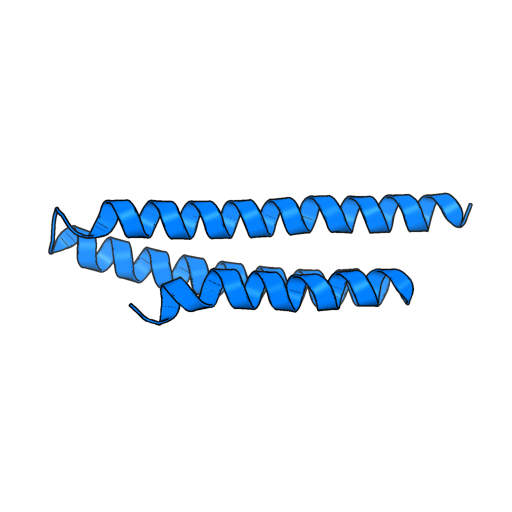18.348 1.00 74.25 90 LYS A O 1
ATOM 698 N N . ARG A 1 91 ? 10.998 2.439 -17.615 1.00 75.44 91 ARG A N 1
ATOM 699 C CA . ARG A 1 91 ? 10.379 2.435 -18.942 1.00 75.44 91 ARG A CA 1
ATOM 700 C C . ARG A 1 91 ? 10.958 3.550 -19.811 1.00 75.44 91 ARG A C 1
ATOM 702 O O . ARG A 1 91 ? 11.218 3.273 -20.969 1.00 75.44 91 ARG A O 1
ATOM 709 N N . SER A 1 92 ? 11.184 4.750 -19.281 1.00 78.62 92 SER A N 1
ATOM 710 C CA . SER A 1 92 ? 11.795 5.859 -20.028 1.00 78.62 92 SER A CA 1
ATOM 711 C C . SER A 1 92 ? 13.268 5.633 -20.380 1.00 78.62 92 SER A C 1
ATOM 713 O O . SER A 1 92 ? 13.713 6.171 -21.377 1.00 78.62 92 SER A O 1
ATOM 715 N N . GLU A 1 93 ? 14.019 4.844 -19.606 1.00 75.69 93 GLU A N 1
ATOM 716 C CA . GLU A 1 93 ? 15.412 4.477 -19.934 1.00 75.69 93 GLU A CA 1
ATOM 717 C C . GLU A 1 93 ? 15.528 3.480 -21.102 1.00 75.69 93 GLU A C 1
ATOM 719 O O . GLU A 1 93 ? 16.610 3.300 -21.657 1.00 75.69 93 GLU A O 1
ATOM 724 N N . LEU A 1 94 ? 14.432 2.801 -21.458 1.00 67.81 94 LEU A N 1
ATOM 725 C CA . LEU A 1 94 ? 14.397 1.807 -22.537 1.00 67.81 94 LEU A CA 1
ATOM 726 C C . LEU A 1 94 ? 14.128 2.410 -23.931 1.00 67.81 94 LEU A C 1
ATOM 728 O O . LEU A 1 94 ? 14.140 1.655 -24.905 1.00 67.81 94 LEU A O 1
ATOM 732 N N . TRP A 1 95 ? 13.892 3.722 -24.037 1.00 57.38 95 TRP A N 1
ATOM 733 C CA . TRP A 1 95 ? 13.641 4.452 -25.291 1.00 57.38 95 TRP A CA 1
ATOM 734 C C . TRP A 1 95 ? 14.574 5.655 -25.407 1.00 57.38 95 TRP A C 1
ATOM 736 O O . TRP A 1 95 ? 14.935 5.989 -26.558 1.00 57.38 95 TRP A O 1
#

Foldseek 3Di:
DVLLVVLLVLLVVLVVVLVVVLVPDLVVSVVSLVVSLVVSVVSLVVQVVVLVVVCVPDVPPRPVSVVSSVVSNVSSVVSVVVSVVSSVVVVVVVD

Organism: Nephila pilipes (NCBI:txid299642)